Protein AF-A0A537GRS0-F1 (afdb_monomer_lite)

Structure (mmCIF, N/CA/C/O backbone):
data_AF-A0A537GRS0-F1
#
_entry.id   AF-A0A537GRS0-F1
#
loop_
_atom_site.group_PDB
_atom_site.id
_atom_site.type_symbol
_atom_site.label_atom_id
_atom_site.label_alt_id
_atom_site.label_comp_id
_atom_site.label_asym_id
_atom_site.label_entity_id
_atom_site.label_seq_id
_atom_site.pdbx_PDB_ins_code
_atom_site.Cartn_x
_atom_site.Cartn_y
_atom_site.Cartn_z
_atom_site.occupancy
_atom_site.B_iso_or_equiv
_atom_site.auth_seq_id
_atom_site.auth_comp_id
_atom_site.auth_asym_id
_atom_site.auth_atom_id
_atom_site.pdbx_PDB_model_num
ATOM 1 N N . GLU A 1 1 ? 28.690 7.309 -40.294 1.00 65.00 1 GLU A N 1
ATOM 2 C CA . GLU A 1 1 ? 27.384 6.719 -39.920 1.00 65.00 1 GLU A CA 1
ATOM 3 C C . GLU A 1 1 ? 27.394 5.996 -38.575 1.00 65.00 1 GLU A C 1
ATOM 5 O O . GLU A 1 1 ? 26.528 6.296 -37.765 1.00 65.00 1 GLU A O 1
ATOM 10 N N . GLU A 1 2 ? 28.375 5.137 -38.272 1.00 79.44 2 GLU A N 1
ATOM 11 C CA . GLU A 1 2 ? 28.429 4.371 -37.006 1.00 79.44 2 GLU A CA 1
ATOM 12 C C . GLU A 1 2 ? 28.335 5.211 -35.723 1.00 79.44 2 GLU A C 1
ATOM 14 O O . GLU A 1 2 ? 27.552 4.886 -34.836 1.00 79.44 2 GLU A O 1
ATOM 19 N N . ALA A 1 3 ? 29.070 6.323 -35.621 1.00 82.94 3 ALA A N 1
ATOM 20 C CA . ALA A 1 3 ? 29.044 7.160 -34.416 1.00 82.94 3 ALA A CA 1
ATOM 21 C C . ALA A 1 3 ? 27.653 7.762 -34.122 1.00 82.94 3 ALA A C 1
ATOM 23 O O . ALA A 1 3 ? 27.276 7.925 -32.962 1.00 82.94 3 ALA A O 1
ATOM 24 N N . LEU A 1 4 ? 26.870 8.058 -35.167 1.00 86.31 4 LEU A N 1
ATOM 25 C CA . LEU A 1 4 ? 25.501 8.567 -35.039 1.00 86.31 4 LEU A CA 1
ATOM 26 C C . LEU A 1 4 ? 24.528 7.467 -34.600 1.00 86.31 4 LEU A C 1
ATOM 28 O O . LEU A 1 4 ? 23.660 7.727 -33.767 1.00 86.31 4 LEU A O 1
ATOM 32 N N . ASP A 1 5 ? 24.681 6.246 -35.116 1.00 91.38 5 ASP A N 1
ATOM 33 C CA . ASP A 1 5 ? 23.849 5.104 -34.719 1.00 91.38 5 ASP A CA 1
ATOM 34 C C . ASP A 1 5 ? 24.130 4.676 -33.270 1.00 91.38 5 ASP A C 1
ATOM 36 O O . ASP A 1 5 ? 23.202 4.499 -32.478 1.00 91.38 5 ASP A O 1
ATOM 40 N N . VAL A 1 6 ? 25.406 4.629 -32.871 1.00 91.69 6 VAL A N 1
ATOM 41 C CA . VAL A 1 6 ? 25.814 4.352 -31.484 1.00 91.69 6 VAL A CA 1
ATOM 42 C C . VAL A 1 6 ? 25.256 5.409 -30.527 1.00 91.69 6 VAL A C 1
ATOM 44 O O . VAL A 1 6 ? 24.653 5.056 -29.512 1.00 91.69 6 VAL A O 1
ATOM 47 N N . ALA A 1 7 ? 25.371 6.699 -30.861 1.00 91.62 7 ALA A N 1
ATOM 48 C CA . ALA A 1 7 ? 24.810 7.775 -30.042 1.00 91.62 7 ALA A CA 1
ATOM 49 C C . ALA A 1 7 ? 23.274 7.693 -29.937 1.00 91.62 7 ALA A C 1
ATOM 51 O O . ALA A 1 7 ? 22.705 7.934 -28.869 1.00 91.62 7 ALA A O 1
ATOM 52 N N . LYS A 1 8 ? 22.589 7.317 -31.025 1.00 91.94 8 LYS A N 1
ATOM 53 C CA . LYS A 1 8 ? 21.130 7.158 -31.050 1.00 91.94 8 LYS A CA 1
ATOM 54 C C . LYS A 1 8 ? 20.672 5.998 -30.165 1.00 91.94 8 LYS A C 1
ATOM 56 O O . LYS A 1 8 ? 19.745 6.186 -29.378 1.00 91.94 8 LYS A O 1
ATOM 61 N N . ARG A 1 9 ? 21.335 4.839 -30.247 1.00 91.12 9 ARG A N 1
ATOM 62 C CA . ARG A 1 9 ? 21.056 3.672 -29.392 1.00 91.12 9 ARG A CA 1
ATOM 63 C C . ARG A 1 9 ? 21.323 3.979 -27.923 1.00 91.12 9 ARG A C 1
ATOM 65 O O . ARG A 1 9 ? 20.445 3.757 -27.100 1.00 91.12 9 ARG A O 1
ATOM 72 N N . ALA A 1 10 ? 22.470 4.587 -27.613 1.00 93.12 10 ALA A N 1
ATOM 73 C CA . ALA A 1 10 ? 22.804 4.996 -26.250 1.00 93.12 10 ALA A CA 1
ATOM 74 C C . ALA A 1 10 ? 21.737 5.928 -25.655 1.00 93.12 10 ALA A C 1
ATOM 76 O O . ALA A 1 10 ? 21.315 5.735 -24.517 1.00 93.12 10 ALA A O 1
ATOM 77 N N . ARG A 1 11 ? 21.238 6.900 -26.434 1.00 93.56 11 ARG A N 1
ATOM 78 C CA . ARG A 1 11 ? 20.166 7.797 -25.984 1.00 93.56 11 ARG A CA 1
ATOM 79 C C . ARG A 1 11 ? 18.879 7.042 -25.656 1.00 93.56 11 ARG A C 1
ATOM 81 O O . ARG A 1 11 ? 18.303 7.296 -24.606 1.00 93.56 11 ARG A O 1
ATOM 88 N N . VAL A 1 12 ? 18.439 6.135 -26.532 1.00 93.44 12 VAL A N 1
ATOM 89 C CA . VAL A 1 12 ? 17.229 5.324 -26.307 1.00 93.44 12 VAL A CA 1
ATOM 90 C C . VAL A 1 12 ? 17.374 4.491 -25.036 1.00 93.44 12 VAL A C 1
ATOM 92 O O . VAL A 1 12 ? 16.524 4.590 -24.157 1.00 93.44 12 VAL A O 1
ATOM 95 N N . THR A 1 13 ? 18.489 3.776 -24.881 1.00 93.69 13 THR A N 1
ATOM 96 C CA . THR A 1 13 ? 18.751 2.952 -23.694 1.00 93.69 13 THR A CA 1
ATOM 97 C C . THR A 1 13 ? 18.785 3.781 -22.408 1.00 93.69 13 THR A C 1
ATOM 99 O O . THR A 1 13 ? 18.225 3.369 -21.396 1.00 93.69 13 THR A O 1
ATOM 102 N N . VAL A 1 14 ? 19.390 4.975 -22.428 1.00 95.00 14 VAL A N 1
ATOM 103 C CA . VAL A 1 14 ? 19.393 5.880 -21.265 1.00 95.00 14 VAL A CA 1
ATOM 104 C C . VAL A 1 14 ? 17.982 6.378 -20.944 1.00 95.00 14 VAL A C 1
ATOM 106 O O . VAL A 1 14 ? 17.617 6.462 -19.772 1.00 95.00 14 VAL A O 1
ATOM 109 N N . THR A 1 15 ? 17.170 6.700 -21.954 1.00 94.75 15 THR A N 1
ATOM 110 C CA . THR A 1 15 ? 15.771 7.093 -21.743 1.00 94.75 15 THR A CA 1
ATOM 111 C C . THR A 1 15 ? 14.962 5.952 -21.129 1.00 94.75 15 THR A C 1
ATOM 113 O O . THR A 1 15 ? 14.320 6.167 -20.105 1.00 94.75 15 THR A O 1
ATOM 116 N N . GLU A 1 16 ? 15.037 4.745 -21.689 1.00 93.50 16 GLU A N 1
ATOM 117 C CA . GLU A 1 16 ? 14.360 3.553 -21.162 1.00 93.50 16 GLU A CA 1
ATOM 118 C C . GLU A 1 16 ? 14.776 3.269 -19.714 1.00 93.50 16 GLU A C 1
ATOM 120 O O . GLU A 1 16 ? 13.923 3.134 -18.834 1.00 93.50 16 GLU A O 1
ATOM 125 N N . PHE A 1 17 ? 16.079 3.289 -19.433 1.00 94.88 17 PHE A N 1
ATOM 126 C CA . PHE A 1 17 ? 16.601 3.111 -18.081 1.00 94.88 17 PHE A CA 1
ATOM 127 C C . PHE A 1 17 ? 16.052 4.159 -17.106 1.00 94.88 17 PHE A C 1
ATOM 129 O O . PHE A 1 17 ? 15.578 3.814 -16.025 1.00 94.88 17 PHE A O 1
ATOM 136 N N . ASN A 1 18 ? 16.055 5.438 -17.491 1.00 92.94 18 ASN A N 1
ATOM 137 C CA . ASN A 1 18 ? 15.519 6.503 -16.646 1.00 92.94 18 ASN A CA 1
ATOM 138 C C . ASN A 1 18 ? 14.014 6.339 -16.398 1.00 92.94 18 ASN A C 1
ATOM 140 O O . ASN A 1 18 ? 13.559 6.590 -15.286 1.00 92.94 18 ASN A O 1
ATOM 144 N N . THR A 1 19 ? 13.238 5.885 -17.389 1.00 93.44 19 THR A N 1
ATOM 145 C CA . THR A 1 19 ? 11.803 5.615 -17.187 1.00 93.44 19 THR A CA 1
ATOM 146 C C . THR A 1 19 ? 11.564 4.472 -16.204 1.00 93.44 19 THR A C 1
ATOM 148 O O . THR A 1 19 ? 10.751 4.619 -15.293 1.00 93.44 19 THR A O 1
ATOM 151 N N . GLN A 1 20 ? 12.313 3.373 -16.328 1.00 92.69 20 GLN A N 1
ATOM 152 C CA . GLN A 1 20 ? 12.224 2.237 -15.409 1.00 92.69 20 GLN A CA 1
ATOM 153 C C . GLN A 1 20 ? 12.640 2.632 -13.990 1.00 92.69 20 GLN A C 1
ATOM 155 O O . GLN A 1 20 ? 11.957 2.287 -13.027 1.00 92.69 20 GLN A O 1
ATOM 160 N N . LYS A 1 21 ? 13.728 3.402 -13.864 1.00 94.44 21 LYS A N 1
ATOM 161 C CA . LYS A 1 21 ? 14.205 3.918 -12.581 1.00 94.44 21 LYS A CA 1
ATOM 162 C C . LYS A 1 21 ? 13.167 4.819 -11.916 1.00 94.44 21 LYS A C 1
ATOM 164 O O . LYS A 1 21 ? 12.835 4.595 -10.760 1.00 94.44 21 LYS A O 1
ATOM 169 N N . ASN A 1 22 ? 12.628 5.796 -12.646 1.00 91.75 22 ASN A N 1
ATOM 170 C CA . ASN A 1 22 ? 11.633 6.717 -12.099 1.00 91.75 22 ASN A CA 1
ATOM 171 C C . ASN A 1 22 ? 10.383 5.974 -11.614 1.00 91.75 22 ASN A C 1
ATOM 173 O O . ASN A 1 22 ? 9.897 6.259 -10.526 1.00 91.75 22 ASN A O 1
ATOM 177 N N . LEU A 1 23 ? 9.894 4.994 -12.384 1.00 88.56 23 LEU A N 1
ATOM 178 C CA . LEU A 1 23 ? 8.769 4.159 -11.964 1.00 88.56 23 LEU A CA 1
ATOM 179 C C . LEU A 1 23 ? 9.081 3.406 -10.663 1.00 88.56 23 LEU A C 1
ATOM 181 O O . LEU A 1 23 ? 8.267 3.408 -9.741 1.00 88.56 23 LEU A O 1
ATOM 185 N N . ALA A 1 24 ? 10.259 2.785 -10.573 1.00 87.81 24 ALA A N 1
ATOM 186 C CA . ALA A 1 24 ? 10.679 2.076 -9.369 1.00 87.81 24 ALA A CA 1
ATOM 187 C C . ALA A 1 24 ? 10.769 3.012 -8.152 1.00 87.81 24 ALA A C 1
ATOM 189 O O . ALA A 1 24 ? 10.264 2.668 -7.082 1.00 87.81 24 ALA A O 1
ATOM 190 N N . ASP A 1 25 ? 11.353 4.201 -8.322 1.00 89.62 25 ASP A N 1
ATOM 191 C CA . ASP A 1 25 ? 11.491 5.203 -7.263 1.00 89.62 25 ASP A CA 1
ATOM 192 C C . ASP A 1 25 ? 10.113 5.677 -6.759 1.00 89.62 25 ASP A C 1
ATOM 194 O O . ASP A 1 25 ? 9.893 5.766 -5.547 1.00 89.62 25 ASP A O 1
ATOM 198 N N . THR A 1 26 ? 9.156 5.926 -7.662 1.00 86.62 26 THR A N 1
ATOM 199 C CA . THR A 1 26 ? 7.784 6.319 -7.297 1.00 86.62 26 THR A CA 1
ATOM 200 C C . THR A 1 26 ? 7.062 5.213 -6.528 1.00 86.62 26 THR A C 1
ATOM 202 O O . THR A 1 26 ? 6.554 5.470 -5.438 1.00 86.62 26 THR A O 1
ATOM 205 N N . LEU A 1 27 ? 7.086 3.973 -7.026 1.00 86.25 27 LEU A N 1
ATOM 206 C CA . LEU A 1 27 ? 6.435 2.841 -6.356 1.00 86.25 27 LEU A CA 1
ATOM 207 C C . LEU A 1 27 ? 7.022 2.580 -4.963 1.00 86.25 27 LEU A C 1
ATOM 209 O O . LEU A 1 27 ? 6.294 2.273 -4.018 1.00 86.25 27 LEU A O 1
ATOM 213 N N . GLN A 1 28 ? 8.341 2.726 -4.809 1.00 87.69 28 GLN A N 1
ATOM 214 C CA . GLN A 1 28 ? 8.994 2.615 -3.506 1.00 87.69 28 GLN A CA 1
ATOM 215 C C . GLN A 1 28 ? 8.582 3.738 -2.551 1.00 87.69 28 GLN A C 1
ATOM 217 O O . GLN A 1 28 ? 8.418 3.486 -1.355 1.00 87.69 28 GLN A O 1
ATOM 222 N N . ALA A 1 29 ? 8.436 4.967 -3.045 1.00 87.50 29 ALA A N 1
ATOM 223 C CA . ALA A 1 29 ? 8.001 6.094 -2.230 1.00 87.50 29 ALA A CA 1
ATOM 224 C C . ALA A 1 29 ? 6.557 5.909 -1.731 1.00 87.50 29 ALA A C 1
ATOM 226 O O . ALA A 1 29 ? 6.307 6.086 -0.538 1.00 87.50 29 ALA A O 1
ATOM 227 N N . GLU A 1 30 ? 5.643 5.493 -2.610 1.00 85.62 30 GLU A N 1
ATOM 228 C CA . GLU A 1 30 ? 4.247 5.183 -2.267 1.00 85.62 30 GLU A CA 1
ATOM 229 C C . GLU A 1 30 ? 4.161 4.051 -1.237 1.00 85.62 30 GLU A C 1
ATOM 231 O O . GLU A 1 30 ? 3.490 4.178 -0.214 1.00 85.62 30 GLU A O 1
ATOM 236 N N . GLU A 1 31 ? 4.908 2.965 -1.450 1.00 88.56 31 GLU A N 1
ATOM 237 C CA . GLU A 1 31 ? 4.952 1.833 -0.523 1.00 88.56 31 GLU A CA 1
ATOM 238 C C . GLU A 1 31 ? 5.444 2.246 0.872 1.00 88.56 31 GLU A C 1
ATOM 240 O O . GLU A 1 31 ? 4.885 1.818 1.881 1.00 88.56 31 GLU A O 1
ATOM 245 N N . ARG A 1 32 ? 6.469 3.103 0.949 1.00 90.12 32 ARG A N 1
ATOM 246 C CA . ARG A 1 32 ? 6.973 3.630 2.228 1.00 90.12 32 ARG A CA 1
ATOM 247 C C . ARG A 1 32 ? 5.956 4.527 2.924 1.00 90.12 32 ARG A C 1
ATOM 249 O O . ARG A 1 32 ? 5.850 4.471 4.146 1.00 90.12 32 ARG A O 1
ATOM 256 N N . ALA A 1 33 ? 5.235 5.352 2.168 1.00 90.06 33 ALA A N 1
ATOM 257 C CA . ALA A 1 33 ? 4.190 6.210 2.712 1.00 90.06 33 ALA A CA 1
ATOM 258 C C . ALA A 1 33 ? 3.067 5.368 3.340 1.00 90.06 33 ALA A C 1
ATOM 260 O O . ALA A 1 33 ? 2.727 5.576 4.504 1.00 90.06 33 ALA A O 1
ATOM 261 N N . LEU A 1 34 ? 2.561 4.368 2.612 1.00 91.69 34 LEU A N 1
ATOM 262 C CA . LEU A 1 34 ? 1.517 3.467 3.108 1.00 91.69 34 LEU A CA 1
ATOM 263 C C . LEU A 1 34 ? 1.965 2.711 4.364 1.00 91.69 34 LEU A C 1
ATOM 265 O O . LEU A 1 34 ? 1.274 2.777 5.378 1.00 91.69 34 LEU A O 1
ATOM 269 N N . ARG A 1 35 ? 3.165 2.112 4.350 1.00 92.25 35 ARG A N 1
ATOM 270 C CA . ARG A 1 35 ? 3.722 1.426 5.531 1.00 92.25 35 ARG A CA 1
ATOM 271 C C . ARG A 1 35 ? 3.821 2.320 6.751 1.00 92.25 35 ARG A C 1
ATOM 273 O O . ARG A 1 35 ? 3.514 1.888 7.852 1.00 92.25 35 ARG A O 1
ATOM 280 N N . LYS A 1 36 ? 4.212 3.583 6.573 1.00 92.06 36 LYS A N 1
ATOM 281 C CA . LYS A 1 36 ? 4.292 4.511 7.702 1.00 92.06 36 LYS A CA 1
ATOM 282 C C . LYS A 1 36 ? 2.919 4.754 8.335 1.00 92.06 36 LYS A C 1
ATOM 284 O O . LYS A 1 36 ? 2.835 4.901 9.551 1.00 92.06 36 LYS A O 1
ATOM 289 N N . ILE A 1 37 ? 1.856 4.821 7.534 1.00 93.06 37 ILE A N 1
ATOM 290 C CA . ILE A 1 37 ? 0.487 4.975 8.045 1.00 93.06 37 ILE A CA 1
ATOM 291 C C . ILE A 1 37 ? 0.018 3.711 8.759 1.00 93.06 37 ILE A C 1
ATOM 293 O O . ILE A 1 37 ? -0.615 3.829 9.803 1.00 93.06 37 ILE A O 1
ATOM 297 N N . GLU A 1 38 ? 0.367 2.538 8.237 1.00 92.88 38 GLU A N 1
ATOM 298 C CA . GLU A 1 38 ? 0.100 1.246 8.880 1.00 92.88 38 GLU A CA 1
ATOM 299 C C . GLU A 1 38 ? 0.791 1.166 10.249 1.00 92.88 38 GLU A C 1
ATOM 301 O O . GLU A 1 38 ? 0.120 0.948 11.251 1.00 92.88 38 GLU A O 1
ATOM 306 N N . GLU A 1 39 ? 2.084 1.498 10.329 1.00 93.31 39 GLU A N 1
ATOM 307 C CA . GLU A 1 39 ? 2.825 1.578 11.598 1.00 93.31 39 GLU A CA 1
ATOM 308 C C . GLU A 1 39 ? 2.165 2.548 12.593 1.00 93.31 39 GLU A C 1
ATOM 310 O O . GLU A 1 39 ? 1.967 2.218 13.758 1.00 93.31 39 GLU A O 1
ATOM 315 N N . MET A 1 40 ? 1.778 3.746 12.137 1.00 91.88 40 MET A N 1
ATOM 316 C CA . MET A 1 40 ? 1.088 4.724 12.987 1.00 91.88 40 MET A CA 1
ATOM 317 C C . MET A 1 40 ? -0.287 4.227 13.460 1.00 91.88 40 MET A C 1
ATOM 319 O O . MET A 1 40 ? -0.743 4.619 14.536 1.00 91.88 40 MET A O 1
ATOM 323 N N . ALA A 1 41 ? -0.970 3.406 12.664 1.00 92.75 41 ALA A N 1
ATOM 324 C CA . ALA A 1 41 ? -2.236 2.801 13.052 1.00 92.75 41 ALA A CA 1
ATOM 325 C C . ALA A 1 41 ? -2.035 1.690 14.091 1.00 92.75 41 ALA A C 1
ATOM 327 O O . ALA A 1 41 ? -2.749 1.672 15.094 1.00 92.75 41 ALA A O 1
ATOM 328 N N . ASP A 1 42 ? -1.029 0.834 13.900 1.00 92.31 42 ASP A N 1
ATOM 329 C CA . ASP A 1 42 ? -0.664 -0.245 14.826 1.00 92.31 42 ASP A CA 1
ATOM 330 C C . ASP A 1 42 ? -0.207 0.299 16.190 1.00 92.31 42 ASP A C 1
ATOM 332 O O . ASP A 1 42 ? -0.549 -0.246 17.239 1.00 92.31 42 ASP A O 1
ATOM 336 N N . GLU A 1 43 ? 0.504 1.430 16.192 1.00 93.62 43 GLU A N 1
ATOM 337 C CA . GLU A 1 43 ? 0.894 2.174 17.398 1.00 93.62 43 GLU A CA 1
ATOM 338 C C . GLU A 1 43 ? -0.289 2.914 18.062 1.00 93.62 43 GLU A C 1
ATOM 340 O O . GLU A 1 43 ? -0.142 3.494 19.140 1.00 93.62 43 GLU A O 1
ATOM 345 N N . GLY A 1 44 ? -1.469 2.924 17.432 1.00 90.31 44 GLY A N 1
ATOM 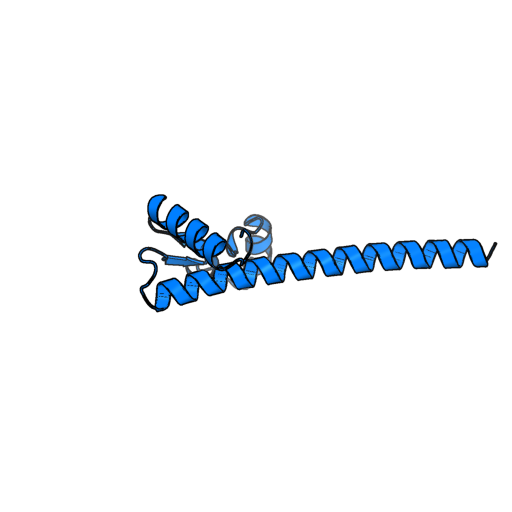346 C CA . GLY A 1 44 ? -2.672 3.600 17.922 1.00 90.31 44 GLY A CA 1
ATOM 347 C C . GLY A 1 44 ? -2.674 5.121 17.734 1.00 90.31 44 GLY A C 1
ATOM 348 O O . GLY A 1 44 ? -3.582 5.795 18.224 1.00 90.31 44 GLY A O 1
ATOM 349 N N . ALA A 1 45 ? -1.697 5.682 17.015 1.00 90.12 45 ALA A N 1
ATOM 350 C CA . ALA A 1 45 ? -1.617 7.114 16.726 1.00 90.12 45 ALA A CA 1
ATOM 351 C C . ALA A 1 45 ? -2.688 7.574 15.718 1.00 90.12 45 ALA A C 1
ATOM 353 O O . ALA A 1 45 ? -3.122 8.728 15.767 1.00 90.12 45 ALA A O 1
ATOM 354 N N . ILE A 1 46 ? -3.133 6.684 14.823 1.00 90.00 46 ILE A N 1
ATOM 355 C CA . ILE A 1 46 ? -4.258 6.916 13.906 1.00 90.00 46 ILE A CA 1
ATOM 356 C C . ILE A 1 46 ? -5.267 5.779 14.066 1.00 90.00 46 ILE A C 1
ATOM 358 O O . ILE A 1 46 ? -5.012 4.643 13.684 1.00 90.00 46 ILE A O 1
ATOM 362 N N . SER A 1 47 ? -6.447 6.086 14.596 1.00 92.75 47 SER A N 1
ATOM 363 C CA . SER A 1 47 ? -7.533 5.113 14.696 1.00 92.75 47 SER A CA 1
ATOM 364 C C . SER A 1 47 ? -8.395 5.095 13.431 1.00 92.75 47 SER A C 1
ATOM 366 O O . SER A 1 47 ? -8.563 6.105 12.751 1.00 92.75 47 SER A O 1
ATOM 368 N N . GLY A 1 48 ? -8.972 3.930 13.125 1.00 94.50 48 GLY A N 1
ATOM 369 C CA . GLY A 1 48 ? -9.919 3.771 12.017 1.00 94.50 48 GLY A CA 1
ATOM 370 C C . GLY A 1 48 ? -9.303 3.376 10.674 1.00 94.50 48 GLY A C 1
ATOM 371 O O . GLY A 1 48 ? -10.045 3.281 9.698 1.00 94.50 48 GLY A O 1
ATOM 372 N N . VAL A 1 49 ? -7.997 3.106 10.618 1.00 96.19 49 VAL A N 1
ATOM 373 C CA . VAL A 1 49 ? -7.368 2.392 9.497 1.00 96.19 49 VAL A CA 1
ATOM 374 C C . VAL A 1 49 ? -7.715 0.906 9.610 1.00 96.19 49 VAL A C 1
ATOM 376 O O . VAL A 1 49 ? -7.610 0.330 10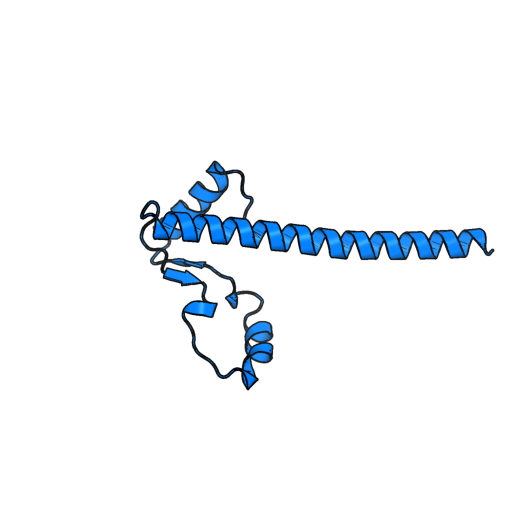.689 1.00 96.19 49 VAL A O 1
ATOM 379 N N . LEU A 1 50 ? -8.184 0.305 8.515 1.00 94.94 50 LEU A N 1
ATOM 380 C CA . LEU A 1 50 ? -8.592 -1.105 8.463 1.00 94.94 50 LEU A CA 1
ATOM 381 C C . LEU A 1 50 ? -7.512 -2.008 7.849 1.00 94.94 50 LEU A C 1
ATOM 383 O O . LEU A 1 50 ? -7.518 -3.206 8.109 1.00 94.94 50 LEU A O 1
ATOM 387 N N . GLY A 1 51 ? -6.604 -1.438 7.054 1.00 94.25 51 GLY A N 1
ATOM 388 C CA . GLY A 1 51 ? -5.548 -2.155 6.334 1.00 94.25 51 GLY A CA 1
ATOM 389 C C . GLY A 1 51 ? -5.660 -1.970 4.822 1.00 94.25 51 GLY A C 1
ATOM 390 O O . GLY A 1 51 ? -6.470 -1.167 4.346 1.00 94.25 51 GLY A O 1
ATOM 391 N N . ARG A 1 52 ? -4.842 -2.691 4.049 1.00 94.75 52 ARG A N 1
ATOM 392 C CA . ARG A 1 52 ? -4.906 -2.625 2.581 1.00 94.75 52 ARG A CA 1
ATOM 393 C C . ARG A 1 52 ? -6.026 -3.483 2.034 1.00 94.75 52 ARG A C 1
ATOM 395 O O . ARG A 1 52 ? -6.345 -4.530 2.589 1.00 94.75 52 ARG A O 1
ATOM 402 N N . LEU A 1 53 ? -6.566 -3.085 0.884 1.00 95.50 53 LEU A N 1
ATOM 403 C CA . LEU A 1 53 ? -7.626 -3.843 0.225 1.00 95.50 53 LEU A CA 1
ATOM 404 C C . LEU A 1 53 ? -7.224 -5.306 -0.013 1.00 95.50 53 LEU A C 1
ATOM 406 O O . LEU A 1 53 ? -8.021 -6.196 0.266 1.00 95.50 53 LEU A O 1
ATOM 410 N N . GLN A 1 54 ? -5.989 -5.550 -0.461 1.00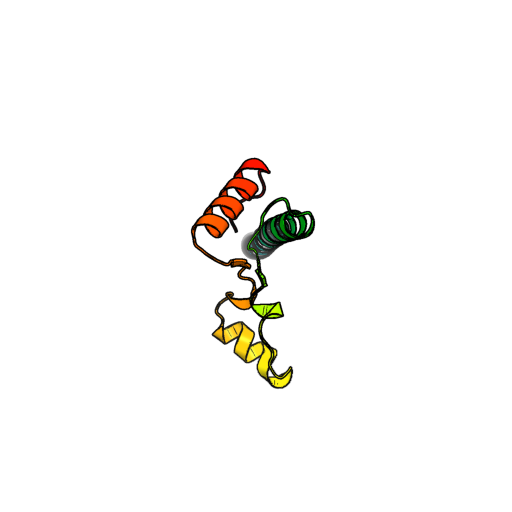 94.00 54 GLN A N 1
ATOM 411 C CA . GLN A 1 54 ? -5.458 -6.896 -0.696 1.00 94.00 54 GLN A CA 1
ATOM 412 C C . GLN A 1 54 ? -5.501 -7.822 0.528 1.00 94.00 54 GLN A C 1
ATOM 414 O O . GLN A 1 54 ? -5.675 -9.024 0.356 1.00 94.00 54 GLN A O 1
ATOM 419 N N . ASP A 1 55 ? -5.397 -7.276 1.741 1.00 93.88 55 ASP A N 1
ATOM 420 C CA . ASP A 1 55 ? -5.380 -8.059 2.982 1.00 93.88 55 ASP A CA 1
ATOM 421 C C . ASP A 1 55 ? -6.801 -8.293 3.530 1.00 93.88 55 ASP A C 1
ATOM 423 O O . ASP A 1 55 ? -7.026 -9.152 4.383 1.00 93.88 55 ASP A O 1
ATOM 427 N N . LEU A 1 56 ? -7.781 -7.537 3.023 1.00 95.56 56 LEU A N 1
ATOM 428 C CA . LEU A 1 56 ? -9.185 -7.576 3.443 1.00 95.56 56 LEU A CA 1
ATOM 429 C C . LEU A 1 56 ? -10.057 -8.474 2.558 1.00 95.56 56 LEU A C 1
ATOM 431 O O . LEU A 1 56 ? -11.188 -8.799 2.927 1.00 95.56 56 LEU A O 1
ATOM 435 N N . VAL A 1 57 ? -9.552 -8.879 1.394 1.00 94.56 57 VAL A N 1
ATOM 436 C CA . VAL A 1 57 ? -10.273 -9.711 0.427 1.00 94.56 57 VAL A CA 1
ATOM 437 C C . VAL A 1 57 ? -9.608 -11.076 0.282 1.00 94.56 57 VAL A C 1
ATOM 439 O O . VAL A 1 57 ? -8.406 -11.226 0.465 1.00 94.56 57 VAL A O 1
ATOM 442 N N . LYS A 1 58 ? -10.398 -12.098 -0.059 1.00 95.62 58 LYS A N 1
ATOM 443 C CA . LYS A 1 58 ? -9.900 -13.454 -0.323 1.00 95.62 58 LYS A CA 1
ATOM 444 C C . LYS A 1 58 ? -10.295 -13.884 -1.724 1.00 95.62 58 LYS A C 1
ATOM 446 O O . LYS A 1 58 ? -11.446 -13.719 -2.120 1.00 95.62 58 LYS A O 1
ATOM 451 N N . PHE A 1 59 ? -9.353 -14.469 -2.446 1.00 94.31 59 PHE A N 1
ATOM 452 C CA . PHE A 1 59 ? -9.557 -15.016 -3.780 1.00 94.31 59 PHE A CA 1
ATOM 453 C C . PHE A 1 59 ? -8.616 -16.201 -4.008 1.00 94.31 59 PHE A C 1
ATOM 455 O O . PHE A 1 59 ? -7.660 -16.392 -3.263 1.00 94.31 59 PHE A O 1
ATOM 462 N N . SER A 1 60 ? -8.914 -17.016 -5.020 1.00 95.81 60 SER A N 1
ATOM 463 C CA . SER A 1 60 ? -8.029 -18.107 -5.442 1.00 95.81 60 SER A CA 1
ATOM 464 C C . SER A 1 60 ? -6.766 -17.550 -6.098 1.00 95.81 60 SER A C 1
ATOM 466 O O . SER A 1 60 ? -6.866 -16.656 -6.942 1.00 95.81 60 SER A O 1
ATOM 468 N N . ASP A 1 61 ? -5.603 -18.129 -5.793 1.00 93.94 61 ASP A N 1
ATOM 469 C CA . ASP A 1 61 ? -4.317 -17.764 -6.405 1.00 93.94 61 ASP A CA 1
ATOM 470 C C . ASP A 1 61 ? -4.349 -17.853 -7.939 1.00 93.94 61 ASP A C 1
ATOM 472 O O . ASP A 1 61 ? -3.697 -17.065 -8.628 1.00 93.94 61 ASP A O 1
ATOM 476 N N . GLU A 1 62 ? -5.177 -18.749 -8.488 1.00 97.06 62 GLU A N 1
ATOM 477 C CA . GLU A 1 62 ? -5.413 -18.874 -9.931 1.00 97.06 62 GLU A CA 1
ATOM 478 C C . GLU A 1 62 ? -5.907 -17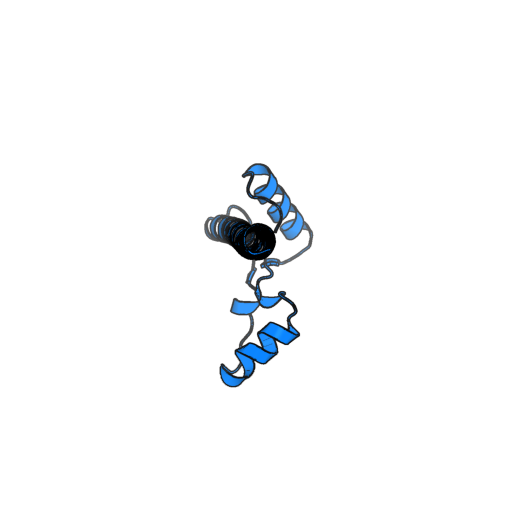.561 -10.563 1.00 97.06 62 GLU A C 1
ATOM 480 O O . GLU A 1 62 ? -5.600 -17.254 -11.715 1.00 97.06 62 GLU A O 1
ATOM 485 N N . HIS A 1 63 ? -6.642 -16.748 -9.804 1.00 95.69 63 HIS A N 1
ATOM 486 C CA . HIS A 1 63 ? -7.213 -15.486 -10.270 1.00 95.69 63 HIS A CA 1
ATOM 487 C C . HIS A 1 63 ? -6.371 -14.264 -9.895 1.00 95.69 63 HIS A C 1
ATOM 489 O O . HIS A 1 63 ? -6.736 -13.152 -10.272 1.00 95.69 63 HIS A O 1
ATOM 495 N N . SER A 1 64 ? -5.231 -14.441 -9.218 1.00 93.06 64 SER A N 1
ATOM 496 C CA . SER A 1 64 ? -4.404 -13.337 -8.711 1.00 93.06 64 SER A CA 1
ATOM 497 C C . SER A 1 64 ? -4.057 -12.307 -9.793 1.00 93.06 64 SER A C 1
ATOM 499 O O . SER A 1 64 ? -4.314 -11.118 -9.621 1.00 93.06 64 SER A O 1
ATOM 501 N N . LYS A 1 65 ? -3.581 -12.751 -10.965 1.00 94.69 65 LYS A N 1
ATOM 502 C CA . LYS A 1 65 ? -3.230 -11.846 -12.078 1.00 94.69 65 LYS A CA 1
ATOM 503 C C . LYS A 1 65 ? -4.439 -11.116 -12.660 1.00 94.69 65 LYS A C 1
ATOM 505 O O . LYS A 1 65 ? -4.328 -9.956 -13.046 1.00 94.69 65 LYS A O 1
ATOM 510 N N . ALA A 1 66 ? -5.575 -11.806 -12.753 1.00 96.19 66 ALA A N 1
ATOM 511 C CA . ALA A 1 66 ? -6.802 -11.226 -13.285 1.00 96.19 66 ALA A CA 1
ATOM 512 C C . ALA A 1 66 ? -7.349 -10.156 -12.336 1.00 96.19 66 ALA A C 1
ATOM 514 O O . ALA A 1 66 ? -7.762 -9.096 -12.791 1.00 96.19 66 ALA A O 1
ATOM 515 N N . ILE A 1 67 ? -7.295 -10.415 -11.029 1.00 95.12 67 ILE A N 1
ATOM 516 C CA . ILE A 1 67 ? -7.715 -9.475 -9.990 1.00 95.12 67 ILE A CA 1
ATOM 517 C C . ILE A 1 67 ? -6.772 -8.280 -9.934 1.00 95.12 67 ILE A C 1
ATOM 519 O O . ILE A 1 67 ? -7.253 -7.153 -9.923 1.00 95.12 67 ILE A O 1
ATOM 523 N N . GLU A 1 68 ? -5.458 -8.495 -9.988 1.00 92.38 68 GLU A N 1
ATOM 524 C CA . GLU A 1 68 ? -4.487 -7.400 -10.044 1.00 92.38 68 GLU A CA 1
ATOM 525 C C . GLU A 1 68 ? -4.777 -6.474 -11.236 1.00 92.38 68 GLU A C 1
ATOM 527 O O . GLU A 1 68 ? -4.941 -5.266 -11.059 1.00 92.38 68 GLU A O 1
ATOM 532 N N . ALA A 1 69 ? -4.962 -7.043 -12.433 1.00 94.81 69 ALA A N 1
ATOM 533 C CA . ALA A 1 69 ? -5.291 -6.283 -13.636 1.00 94.81 69 ALA A CA 1
ATOM 534 C C . ALA A 1 69 ? -6.659 -5.584 -13.546 1.00 94.81 69 ALA A C 1
ATOM 536 O O . ALA A 1 69 ? -6.777 -4.411 -13.899 1.00 94.81 69 ALA A O 1
ATOM 537 N N . ALA A 1 70 ? -7.689 -6.279 -13.058 1.00 95.75 70 ALA A N 1
ATOM 538 C CA . ALA A 1 70 ? -9.041 -5.737 -12.932 1.00 95.75 70 ALA A CA 1
ATOM 539 C C . ALA A 1 70 ? -9.141 -4.642 -11.863 1.00 95.75 70 ALA A C 1
ATOM 541 O O . ALA A 1 70 ? -9.939 -3.718 -12.001 1.00 95.75 70 ALA A O 1
ATOM 542 N N . SER A 1 71 ? -8.325 -4.728 -10.812 1.00 94.06 71 SER A N 1
ATOM 543 C CA . SER A 1 71 ? -8.306 -3.755 -9.725 1.00 94.06 71 SER A CA 1
ATOM 544 C C . SER A 1 71 ? -7.737 -2.404 -10.138 1.00 94.06 71 SER A C 1
ATOM 546 O O . SER A 1 71 ? -7.930 -1.445 -9.406 1.00 94.06 71 SER A O 1
ATOM 548 N N . ALA A 1 72 ? -7.007 -2.313 -11.256 1.00 93.00 72 ALA A N 1
ATOM 549 C CA . ALA A 1 72 ? -6.340 -1.086 -11.694 1.00 93.00 72 ALA A CA 1
ATOM 550 C C . ALA A 1 72 ? -5.519 -0.401 -10.574 1.00 93.00 72 ALA A C 1
ATOM 552 O O . ALA A 1 72 ? -5.547 0.820 -10.429 1.00 93.00 72 ALA A O 1
ATOM 553 N N . GLY A 1 73 ? -4.814 -1.195 -9.759 1.00 89.19 73 GLY A N 1
ATOM 554 C CA . GLY A 1 73 ? -3.954 -0.714 -8.670 1.00 89.19 73 GLY A CA 1
ATOM 555 C C . GLY A 1 73 ? -4.651 -0.533 -7.318 1.00 89.19 73 GLY A C 1
ATOM 556 O O . GLY A 1 73 ? -3.976 -0.317 -6.310 1.00 89.19 73 GLY A O 1
ATOM 557 N N . TRP A 1 74 ? -5.977 -0.692 -7.245 1.00 94.00 74 TRP A N 1
ATOM 558 C CA . TRP A 1 74 ? -6.727 -0.549 -5.992 1.00 94.00 74 TRP A CA 1
ATOM 559 C C . TRP A 1 74 ? -6.394 -1.612 -4.941 1.00 94.00 74 TRP A C 1
ATOM 561 O O . TRP A 1 74 ? -6.633 -1.372 -3.761 1.00 94.00 74 TRP A O 1
ATOM 571 N N . MET A 1 75 ? -5.793 -2.749 -5.312 1.00 93.62 75 MET A N 1
ATOM 572 C CA . MET A 1 75 ? -5.348 -3.762 -4.338 1.00 93.62 75 MET A CA 1
ATOM 573 C C . MET A 1 75 ? -4.393 -3.191 -3.283 1.00 93.62 75 MET A C 1
ATOM 575 O O . MET A 1 75 ? -4.405 -3.622 -2.130 1.00 93.62 75 MET A O 1
ATOM 579 N N . ARG A 1 76 ? -3.622 -2.164 -3.653 1.00 90.81 76 ARG A N 1
ATOM 580 C CA . ARG A 1 76 ? -2.667 -1.479 -2.775 1.00 90.81 76 ARG A CA 1
ATOM 581 C C . ARG A 1 76 ? -3.306 -0.356 -1.946 1.00 90.81 76 ARG A C 1
ATOM 583 O O . ARG A 1 76 ? -2.621 0.224 -1.109 1.00 90.81 76 ARG A O 1
ATOM 590 N N . ALA A 1 77 ? -4.579 -0.028 -2.177 1.00 93.38 77 ALA A N 1
ATOM 591 C CA . ALA A 1 77 ? -5.255 1.084 -1.518 1.00 93.38 77 ALA A CA 1
ATOM 592 C C . ALA A 1 77 ? -5.448 0.827 -0.018 1.00 93.38 77 ALA A C 1
ATOM 594 O O . ALA A 1 77 ? -5.769 -0.289 0.399 1.00 93.38 77 ALA A O 1
ATOM 595 N N . LEU A 1 78 ? -5.300 1.887 0.781 1.00 94.62 78 LEU A N 1
ATOM 596 C CA . LEU A 1 78 ? -5.551 1.859 2.217 1.00 94.62 78 LEU A CA 1
ATOM 597 C C . LEU A 1 78 ? -7.042 2.068 2.495 1.00 94.62 78 LEU A C 1
ATOM 599 O O . LEU A 1 78 ? -7.616 3.096 2.130 1.00 94.62 78 LEU A O 1
ATOM 603 N N . VAL A 1 79 ? -7.663 1.108 3.170 1.00 96.19 79 VAL A N 1
ATOM 604 C CA . VAL A 1 79 ? -9.070 1.179 3.556 1.00 96.19 79 VAL A CA 1
ATOM 605 C C . VAL A 1 79 ? -9.177 1.793 4.948 1.00 96.19 79 VAL A C 1
ATOM 607 O O . VAL A 1 79 ? -8.498 1.383 5.892 1.00 96.19 79 VAL A O 1
ATOM 610 N N . VAL A 1 80 ? -10.049 2.789 5.082 1.00 97.25 80 VAL A N 1
ATOM 611 C CA . VAL A 1 80 ? -10.303 3.518 6.329 1.00 97.25 80 VAL A CA 1
ATOM 612 C C . VAL A 1 80 ? -11.800 3.577 6.618 1.00 97.25 80 VAL A C 1
ATOM 614 O O . VAL A 1 80 ? -12.624 3.393 5.724 1.00 97.25 80 VAL A O 1
ATOM 617 N N . ARG A 1 81 ? -12.155 3.823 7.879 1.00 97.19 81 ARG A N 1
ATOM 618 C CA . ARG A 1 81 ? -13.543 3.819 8.362 1.00 97.19 81 ARG A CA 1
ATOM 619 C C . ARG A 1 81 ? -14.409 4.914 7.741 1.00 97.19 81 ARG A C 1
ATOM 621 O O . ARG A 1 81 ? -15.576 4.671 7.449 1.00 97.19 81 ARG A O 1
ATOM 628 N N . ASP A 1 82 ? -13.850 6.107 7.581 1.00 97.00 82 ASP A N 1
ATOM 629 C CA . ASP A 1 82 ? -14.560 7.290 7.110 1.00 97.00 82 ASP A CA 1
ATOM 630 C C . ASP A 1 82 ? -13.589 8.328 6.518 1.00 97.00 82 ASP A C 1
ATOM 632 O O . ASP A 1 82 ? -12.362 8.175 6.543 1.00 97.00 82 ASP A O 1
ATOM 636 N N . LEU A 1 83 ? -14.158 9.396 5.955 1.00 96.56 83 LEU A N 1
ATOM 637 C CA . LEU A 1 83 ? -13.404 10.473 5.318 1.00 96.56 83 LEU A CA 1
ATOM 638 C C . LEU A 1 83 ? -12.522 11.250 6.309 1.00 96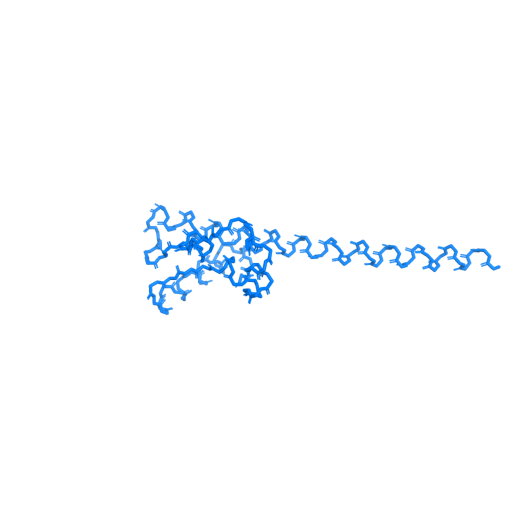.56 83 LEU A C 1
ATOM 640 O O . LEU A 1 83 ? -11.462 11.738 5.921 1.00 96.56 83 LEU A O 1
ATOM 644 N N . GLU A 1 84 ? -12.929 11.368 7.574 1.00 96.19 84 GLU A N 1
ATOM 645 C CA . GLU A 1 84 ? -12.151 12.093 8.581 1.00 96.19 84 GLU A CA 1
ATOM 646 C C . GLU A 1 84 ? -10.829 11.369 8.859 1.00 96.19 84 GLU A C 1
ATOM 648 O O . GLU A 1 84 ? -9.767 11.995 8.909 1.00 96.19 84 GLU A O 1
ATOM 653 N N . VAL A 1 85 ? -10.870 10.038 8.954 1.00 95.75 85 VAL A N 1
ATOM 654 C CA . VAL A 1 85 ? -9.664 9.209 9.066 1.00 95.75 85 VAL A CA 1
ATOM 655 C C . VAL A 1 85 ? -8.780 9.359 7.825 1.00 95.75 85 VAL A C 1
ATOM 657 O O . VAL A 1 85 ? -7.571 9.545 7.966 1.00 95.75 85 VAL A O 1
ATOM 660 N N . ALA A 1 86 ? -9.357 9.367 6.617 1.00 94.81 86 ALA A N 1
ATOM 661 C CA . ALA A 1 86 ? -8.589 9.571 5.383 1.00 94.81 86 ALA A CA 1
ATOM 662 C C . ALA A 1 86 ? -7.816 10.903 5.397 1.00 94.81 86 ALA A C 1
ATOM 664 O O . ALA A 1 86 ? -6.637 10.952 5.038 1.00 94.81 86 ALA A O 1
ATOM 665 N N . ILE A 1 87 ? -8.459 11.982 5.858 1.00 94.38 87 ILE A N 1
ATOM 666 C CA . ILE A 1 87 ? -7.827 13.301 5.991 1.00 94.38 87 ILE A CA 1
ATOM 667 C C . ILE A 1 87 ? -6.659 13.235 6.985 1.00 94.38 87 ILE A C 1
ATOM 669 O O . ILE A 1 87 ? -5.560 13.682 6.649 1.00 94.38 87 ILE A O 1
ATOM 673 N N . LYS A 1 88 ? -6.845 12.604 8.154 1.00 93.50 88 LYS A N 1
ATOM 674 C CA . LYS A 1 88 ? -5.779 12.419 9.158 1.00 93.50 88 LYS A CA 1
ATOM 675 C C . LYS A 1 88 ? -4.582 11.647 8.598 1.00 93.50 88 LYS A C 1
ATOM 677 O O . LYS A 1 88 ? -3.435 12.013 8.873 1.00 93.50 88 LYS A O 1
ATOM 682 N N . CYS A 1 89 ? -4.819 10.618 7.782 1.00 92.12 89 CYS A N 1
ATOM 683 C CA . CYS A 1 89 ? -3.751 9.873 7.114 1.00 92.12 89 CYS A CA 1
ATOM 684 C C . CYS A 1 89 ? -2.936 10.782 6.181 1.00 92.12 89 CYS A C 1
ATOM 686 O O . CYS A 1 89 ? -1.709 10.840 6.277 1.00 92.12 89 CYS A O 1
ATOM 688 N N . VAL A 1 90 ? -3.612 11.557 5.327 1.00 91.44 90 VAL A N 1
ATOM 689 C CA . VAL A 1 90 ? -2.964 12.493 4.392 1.00 91.44 90 VAL A CA 1
ATOM 690 C C . VAL A 1 90 ? -2.173 13.578 5.129 1.00 91.44 90 VAL A C 1
ATOM 692 O O . VAL A 1 90 ? -1.065 13.933 4.718 1.00 91.44 90 VAL A O 1
ATOM 695 N N . GLU A 1 91 ? -2.710 14.120 6.219 1.00 91.12 91 GLU A N 1
ATOM 696 C CA . GLU A 1 91 ? -2.014 15.111 7.047 1.00 91.12 91 GLU A CA 1
ATOM 697 C C . GLU A 1 91 ? -0.762 14.531 7.710 1.00 91.12 91 GLU A C 1
ATOM 699 O O . GLU A 1 91 ? 0.291 15.178 7.741 1.00 91.12 91 GLU A O 1
ATOM 704 N N . SER A 1 92 ? -0.846 13.284 8.171 1.00 88.25 92 SER A N 1
ATOM 705 C CA . SER A 1 92 ? 0.275 12.575 8.789 1.00 88.25 92 SER A CA 1
ATOM 706 C C . SER A 1 92 ? 1.404 12.327 7.786 1.00 88.25 92 SER A C 1
ATOM 708 O O . SER A 1 92 ? 2.569 12.597 8.095 1.00 88.25 92 SER A O 1
ATOM 710 N N . LEU A 1 93 ? 1.074 11.934 6.550 1.00 86.44 93 LEU A N 1
ATOM 711 C CA . LEU A 1 93 ? 2.050 11.814 5.461 1.00 86.44 93 LEU A CA 1
ATOM 712 C C . LEU A 1 93 ? 2.752 13.147 5.179 1.00 86.44 93 LEU A C 1
ATOM 714 O O . LEU A 1 93 ? 3.980 13.222 5.239 1.00 86.44 93 LEU A O 1
ATOM 718 N N . LYS A 1 94 ? 1.990 14.237 5.011 1.00 85.19 94 LYS A N 1
ATOM 719 C CA . LYS A 1 94 ? 2.555 15.578 4.773 1.00 85.19 94 LYS A CA 1
ATOM 720 C C . LYS A 1 94 ? 3.532 16.008 5.869 1.00 85.19 94 LYS A C 1
ATOM 722 O O . LYS A 1 94 ? 4.589 16.558 5.563 1.00 85.19 94 LYS A O 1
ATOM 727 N N . ARG A 1 95 ? 3.207 15.745 7.141 1.00 78.56 95 ARG A N 1
ATOM 728 C CA . ARG A 1 95 ? 4.058 16.103 8.288 1.00 78.56 95 ARG A CA 1
ATOM 729 C C . ARG A 1 95 ? 5.376 15.326 8.311 1.00 78.56 95 ARG A C 1
ATOM 731 O O . ARG A 1 95 ? 6.393 15.869 8.734 1.00 78.56 95 ARG A O 1
ATOM 738 N N . THR A 1 96 ? 5.373 14.082 7.838 1.00 72.69 96 THR A N 1
ATOM 739 C CA . THR A 1 96 ? 6.569 13.220 7.804 1.00 72.69 96 THR A CA 1
ATOM 740 C C . THR A 1 96 ? 7.459 13.440 6.574 1.00 72.69 96 THR A C 1
ATOM 742 O O . THR A 1 96 ? 8.520 12.829 6.486 1.00 72.69 96 THR A O 1
ATOM 745 N N . LYS A 1 97 ? 7.075 14.333 5.643 1.00 69.00 97 LYS A N 1
ATOM 746 C CA . LYS A 1 97 ? 7.745 14.561 4.342 1.00 69.00 97 LYS A CA 1
ATOM 747 C C . LYS A 1 97 ? 7.862 13.304 3.465 1.00 69.00 97 LYS A C 1
ATOM 749 O O . LYS A 1 97 ? 8.601 13.308 2.482 1.00 69.00 97 LYS A O 1
ATOM 754 N N . LEU A 1 98 ? 7.127 12.248 3.796 1.00 62.59 98 LEU A N 1
ATOM 755 C CA . LEU A 1 98 ? 6.848 11.149 2.885 1.00 62.59 98 LEU A CA 1
ATOM 756 C 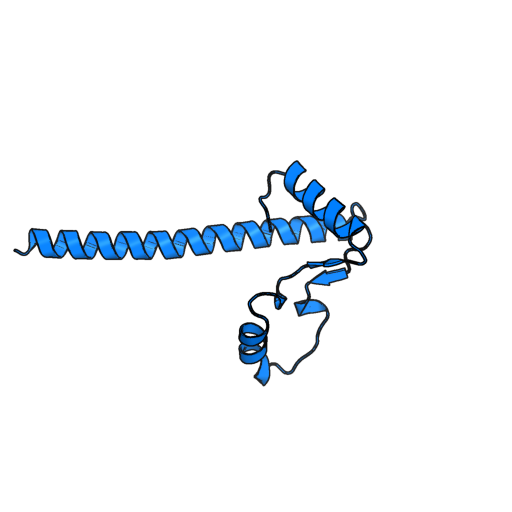C . LEU A 1 98 ? 5.771 11.681 1.930 1.00 62.59 98 LEU A C 1
ATOM 758 O O . LEU A 1 98 ? 4.855 12.372 2.368 1.00 62.59 98 LEU A O 1
ATOM 762 N N . GLY A 1 99 ? 5.955 11.507 0.622 1.00 56.59 99 GLY A N 1
ATOM 763 C CA . GLY A 1 99 ? 5.133 12.151 -0.408 1.00 56.59 99 GLY A CA 1
ATOM 764 C C . GLY A 1 99 ? 3.642 11.780 -0.372 1.00 56.59 99 GLY A C 1
ATOM 765 O O . GLY A 1 99 ? 3.111 11.244 0.597 1.00 56.59 99 GLY A O 1
ATOM 766 N N . ARG A 1 100 ? 2.937 12.087 -1.461 1.00 54.28 100 ARG A N 1
ATOM 767 C CA . ARG A 1 100 ? 1.541 11.661 -1.633 1.00 54.28 100 ARG A CA 1
ATOM 768 C C . ARG A 1 100 ? 1.543 10.176 -2.023 1.00 54.28 100 ARG A C 1
ATOM 770 O O . ARG A 1 100 ? 2.330 9.812 -2.892 1.00 54.28 100 ARG A O 1
ATOM 777 N N . ALA A 1 101 ? 0.706 9.379 -1.367 1.00 48.56 101 ALA A N 1
ATOM 778 C CA . ALA A 1 101 ? 0.217 8.099 -1.876 1.00 48.56 101 ALA A CA 1
ATOM 779 C C . ALA A 1 101 ? -1.176 8.321 -2.477 1.00 48.56 101 ALA A C 1
ATOM 781 O O . ALA A 1 101 ? -1.847 9.287 -2.026 1.00 48.56 101 ALA A O 1
#

Foldseek 3Di:
DVVVVVVVVVVVVVVVVVVVVVVVVVVVLQVVLLVVLVVCVVVVVQDFWPAFQLVVDDDDPVCVVVCCVVCVNSSRPTDGRDPVSVVVSQVVCVVVVRDDD

Secondary structure (DSSP, 8-state):
-HHHHHHHHHHHHHHHHHHHHHHHHHHHHHHHHHHHHHHHHHTTSSTTEEEEHHHH----GGGHHHHHHHHTTGGGPEEESSHHHHHHHHHHHHHHT----

Sequence (101 aa):
EEALDVAKRARVTVTEFNTQKNLADTLQAEERALRKIEEMADEGAISGVLGRLQDLVKFSDEHSKAIEAASAGWMRALVVRDLEVAIKCVESLKRTKLGRA

Radius of gyration: 19.44 Å; chains: 1; bounding box: 44×35×58 Å

pLDDT: mean 90.17, std 8.87, range [48.56, 97.25]